Protein AF-0000000084697204 (afdb_homodimer)

Structure (mmCIF, N/CA/C/O backbone):
data_AF-0000000084697204-model_v1
#
loop_
_entity.id
_entity.type
_entity.pdbx_description
1 polymer NinH
#
loop_
_atom_site.group_PDB
_atom_site.id
_atom_site.type_symbol
_atom_site.label_atom_id
_atom_site.label_alt_id
_atom_site.label_comp_id
_atom_site.label_asym_id
_atom_site.label_entity_id
_atom_site.label_seq_id
_atom_site.pdbx_PDB_ins_code
_atom_site.Cartn_x
_atom_site.Cartn_y
_atom_site.Cartn_z
_atom_site.occupancy
_atom_site.B_iso_or_equiv
_atom_site.auth_seq_id
_atom_site.auth_comp_id
_atom_site.auth_asym_id
_atom_site.auth_atom_id
_atom_site.pdbx_PDB_model_num
ATOM 1 N N . MET A 1 1 ? 11.547 7.5 -13.594 1 70.19 1 MET A N 1
ATOM 2 C CA . MET A 1 1 ? 10.836 6.363 -14.164 1 70.19 1 MET A CA 1
ATOM 3 C C . MET A 1 1 ? 9.406 6.293 -13.625 1 70.19 1 MET A C 1
ATOM 5 O O . MET A 1 1 ? 9.164 6.648 -12.469 1 70.19 1 MET A O 1
ATOM 9 N N . LYS A 1 2 ? 8.383 5.957 -14.352 1 87.81 2 LYS A N 1
ATOM 10 C CA . LYS A 1 2 ? 6.977 5.879 -13.953 1 87.81 2 LYS A CA 1
ATOM 11 C C . LYS A 1 2 ? 6.715 4.637 -13.109 1 87.81 2 LYS A C 1
ATOM 13 O O . LYS A 1 2 ? 7.172 3.543 -13.445 1 87.81 2 LYS A O 1
ATOM 18 N N . PRO A 1 3 ? 6.082 4.863 -12.07 1 93.44 3 PRO A N 1
ATOM 19 C CA . PRO A 1 3 ? 5.789 3.693 -11.242 1 93.44 3 PRO A CA 1
ATOM 20 C C . PRO A 1 3 ? 4.879 2.686 -11.938 1 93.44 3 PRO A C 1
ATOM 22 O O . PRO A 1 3 ? 4.027 3.072 -12.742 1 93.44 3 PRO A O 1
ATOM 25 N N . GLU A 1 4 ? 5.098 1.443 -11.648 1 95.06 4 GLU A N 1
ATOM 26 C CA . GLU A 1 4 ? 4.188 0.39 -12.086 1 95.06 4 GLU A CA 1
ATOM 27 C C . GLU A 1 4 ? 3.191 0.029 -10.992 1 95.06 4 GLU A C 1
ATOM 29 O O . GLU A 1 4 ? 3.588 -0.323 -9.875 1 95.06 4 GLU A O 1
ATOM 34 N N . ILE A 1 5 ? 1.952 0.135 -11.398 1 96.75 5 ILE A N 1
ATOM 35 C CA . ILE A 1 5 ? 0.89 -0.125 -10.43 1 96.75 5 ILE A CA 1
ATOM 36 C C . ILE A 1 5 ? -0.037 -1.215 -10.969 1 96.75 5 ILE A C 1
ATOM 38 O O . ILE A 1 5 ? -0.491 -1.148 -12.109 1 96.75 5 ILE A O 1
ATOM 42 N N . THR A 1 6 ? -0.27 -2.223 -10.094 1 97.62 6 THR A N 1
ATOM 43 C CA . THR A 1 6 ? -1.181 -3.301 -10.453 1 97.62 6 THR A CA 1
ATOM 44 C C . THR A 1 6 ? -1.816 -3.918 -9.211 1 97.62 6 THR A C 1
ATOM 46 O O . THR A 1 6 ? -1.715 -3.363 -8.117 1 97.62 6 THR A O 1
ATOM 49 N N . SER A 1 7 ? -2.635 -4.98 -9.414 1 98.44 7 SER A N 1
ATOM 50 C CA . SER A 1 7 ? -3.328 -5.68 -8.336 1 98.44 7 SER A CA 1
ATOM 51 C C . SER A 1 7 ? -3.051 -7.18 -8.383 1 98.44 7 SER A C 1
ATOM 53 O O . SER A 1 7 ? -2.602 -7.699 -9.406 1 98.44 7 SER A O 1
ATOM 55 N N . ILE A 1 8 ? -3.326 -7.742 -7.328 1 98.5 8 ILE A N 1
ATOM 56 C CA . ILE A 1 8 ? -3.115 -9.188 -7.242 1 98.5 8 ILE A CA 1
ATOM 57 C C . ILE A 1 8 ? -3.99 -9.898 -8.273 1 98.5 8 ILE A C 1
ATOM 59 O O . ILE A 1 8 ? -3.51 -10.75 -9.016 1 98.5 8 ILE A O 1
ATOM 63 N N . PRO A 1 9 ? -5.246 -9.555 -8.445 1 98.75 9 PRO A N 1
ATOM 64 C CA . PRO A 1 9 ? -6.047 -10.234 -9.469 1 98.75 9 PRO A CA 1
ATOM 65 C C . PRO A 1 9 ? -5.457 -10.094 -10.867 1 98.75 9 PRO A C 1
ATOM 67 O O . PRO A 1 9 ? -5.441 -11.055 -11.641 1 98.75 9 PRO A O 1
ATOM 70 N N . GLU A 1 10 ? -4.93 -8.969 -11.156 1 98.5 10 GLU A N 1
ATOM 71 C CA . GLU A 1 10 ? -4.328 -8.758 -12.469 1 98.5 10 GLU A CA 1
ATOM 72 C C . GLU A 1 10 ? -3.072 -9.602 -12.641 1 98.5 10 GLU A C 1
ATOM 74 O O . GLU A 1 10 ? -2.854 -10.188 -13.711 1 98.5 10 GLU A O 1
ATOM 79 N N . MET A 1 11 ? -2.316 -9.594 -11.617 1 98.44 11 MET A N 1
ATOM 80 C CA . MET A 1 11 ? -1.101 -10.398 -11.672 1 98.44 11 MET A CA 1
ATOM 81 C C . MET A 1 11 ? -1.438 -11.891 -11.766 1 98.44 11 MET A C 1
ATOM 83 O O . MET A 1 11 ? -0.726 -12.648 -12.422 1 98.44 11 MET A O 1
ATOM 87 N N . LEU A 1 12 ? -2.51 -12.234 -11.117 1 98.56 12 LEU A N 1
ATOM 88 C CA . LEU A 1 12 ? -2.936 -13.633 -11.18 1 98.56 12 LEU A CA 1
ATOM 89 C C . LEU A 1 12 ? -3.297 -14.023 -12.609 1 98.56 12 LEU A C 1
ATOM 91 O O . LEU A 1 12 ? -2.998 -15.141 -13.047 1 98.56 12 LEU A O 1
ATOM 95 N N . VAL A 1 13 ? -3.883 -13.172 -13.289 1 98.31 13 VAL A N 1
ATOM 96 C CA . VAL A 1 13 ? -4.223 -13.438 -14.68 1 98.31 13 VAL A CA 1
ATOM 97 C C . VAL A 1 13 ? -2.947 -13.688 -15.484 1 98.31 13 VAL A C 1
ATOM 99 O O . VAL A 1 13 ? -2.885 -14.625 -16.281 1 98.31 13 VAL A O 1
ATOM 102 N N . LYS A 1 14 ? -1.977 -12.891 -15.219 1 97.69 14 LYS A N 1
ATOM 103 C CA . LYS A 1 14 ? -0.703 -13.023 -15.922 1 97.69 14 LYS A CA 1
ATOM 104 C C . LYS A 1 14 ? -0.033 -14.352 -15.594 1 97.69 14 LYS A C 1
ATOM 106 O O . LYS A 1 14 ? 0.719 -14.891 -16.406 1 97.69 14 LYS A O 1
ATOM 111 N N . HIS A 1 15 ? -0.365 -14.852 -14.438 1 98.19 15 HIS A N 1
ATOM 112 C CA . HIS A 1 15 ? 0.211 -16.109 -13.984 1 98.19 15 HIS A CA 1
ATOM 113 C C . HIS A 1 15 ? -0.764 -17.266 -14.195 1 98.19 15 HIS A C 1
ATOM 115 O O . HIS A 1 15 ? -0.622 -18.328 -13.57 1 98.19 15 HIS A O 1
ATOM 121 N N . HIS A 1 16 ? -1.777 -17.031 -14.914 1 97.88 16 HIS A N 1
ATOM 122 C CA . HIS A 1 16 ? -2.77 -18.047 -15.258 1 97.88 16 HIS A CA 1
ATOM 123 C C . HIS A 1 16 ? -3.389 -18.656 -14.008 1 97.88 16 HIS A C 1
ATOM 125 O O . HIS A 1 16 ? -3.572 -19.875 -13.938 1 97.88 16 HIS A O 1
ATOM 131 N N . GLY A 1 17 ? -3.566 -17.875 -13.008 1 97.94 17 GLY A N 1
ATOM 132 C CA . GLY A 1 17 ? -4.258 -18.312 -11.805 1 97.94 17 GLY A CA 1
ATOM 133 C C . GLY A 1 17 ? -3.359 -19.047 -10.836 1 97.94 17 GLY A C 1
ATOM 134 O O . GLY A 1 17 ? -3.824 -19.547 -9.805 1 97.94 17 GLY A O 1
ATOM 135 N N . ASN A 1 18 ? -2.035 -19.078 -11.086 1 98.44 18 ASN A N 1
ATOM 136 C CA . ASN A 1 18 ? -1.106 -19.797 -10.211 1 98.44 18 ASN A CA 1
ATOM 137 C C . ASN A 1 18 ? -0.69 -18.938 -9.016 1 98.44 18 ASN A C 1
ATOM 139 O O . ASN A 1 18 ? 0.267 -18.172 -9.102 1 98.44 18 ASN A O 1
ATOM 143 N N . MET A 1 19 ? -1.244 -19.219 -7.91 1 98.25 19 MET A N 1
ATOM 144 C CA . MET A 1 19 ? -1.037 -18.438 -6.699 1 98.25 19 MET A CA 1
ATOM 145 C C . MET A 1 19 ? 0.367 -18.656 -6.141 1 98.25 19 MET A C 1
ATOM 147 O O . MET A 1 19 ? 0.994 -17.719 -5.645 1 98.25 19 MET A O 1
ATOM 151 N N . THR A 1 20 ? 0.865 -19.812 -6.285 1 97.88 20 THR A N 1
ATOM 152 C CA . THR A 1 20 ? 2.18 -20.141 -5.754 1 97.88 20 THR A CA 1
ATOM 153 C C . THR A 1 20 ? 3.275 -19.391 -6.5 1 97.88 20 THR A C 1
ATOM 155 O O . THR A 1 20 ? 4.184 -18.828 -5.879 1 97.88 20 THR A O 1
ATOM 158 N N . ALA A 1 21 ? 3.221 -19.312 -7.781 1 98.12 21 ALA A N 1
ATOM 159 C CA . ALA A 1 21 ? 4.199 -18.578 -8.578 1 98.12 21 ALA A CA 1
ATOM 160 C C . ALA A 1 21 ? 4.16 -17.078 -8.266 1 98.12 21 ALA A C 1
ATOM 162 O O . ALA A 1 21 ? 5.203 -16.438 -8.141 1 98.12 21 ALA A O 1
ATOM 163 N N . LEU A 1 22 ? 2.959 -16.578 -8.078 1 98.25 22 LEU A N 1
ATOM 164 C CA . LEU A 1 22 ? 2.811 -15.156 -7.785 1 98.25 22 LEU A CA 1
ATOM 165 C C . LEU A 1 22 ? 3.357 -14.828 -6.398 1 98.25 22 LEU A C 1
ATOM 167 O O . LEU A 1 22 ? 4.066 -13.828 -6.227 1 98.25 22 LEU A O 1
ATOM 171 N N . ALA A 1 23 ? 3.082 -15.625 -5.473 1 97.38 23 ALA A N 1
ATOM 172 C CA . ALA A 1 23 ? 3.588 -15.43 -4.117 1 97.38 23 ALA A CA 1
ATOM 173 C C . ALA A 1 23 ? 5.113 -15.383 -4.098 1 97.38 23 ALA A C 1
ATOM 175 O O . ALA A 1 23 ? 5.707 -14.523 -3.441 1 97.38 23 ALA A O 1
ATOM 176 N N . SER A 1 24 ? 5.641 -16.266 -4.867 1 96.88 24 SER A N 1
ATOM 177 C CA . SER A 1 24 ? 7.098 -16.312 -4.953 1 96.88 24 SER A CA 1
ATOM 178 C C . SER A 1 24 ? 7.66 -15.055 -5.598 1 96.88 24 SER A C 1
ATOM 180 O O . SER A 1 24 ? 8.656 -14.508 -5.125 1 96.88 24 SER A O 1
ATOM 182 N N . GLU A 1 25 ? 7.051 -14.602 -6.59 1 96.75 25 GLU A N 1
ATOM 183 C CA . GLU A 1 25 ? 7.504 -13.398 -7.277 1 96.75 25 GLU A CA 1
ATOM 184 C C . GLU A 1 25 ? 7.461 -12.188 -6.352 1 96.75 25 GLU A C 1
ATOM 186 O O . GLU A 1 25 ? 8.383 -11.367 -6.344 1 96.75 25 GLU A O 1
ATOM 191 N N . LEU A 1 26 ? 6.434 -12.148 -5.602 1 96.5 26 LEU A N 1
ATOM 192 C CA . LEU A 1 26 ? 6.219 -10.984 -4.746 1 96.5 26 LEU A CA 1
ATOM 193 C C . LEU A 1 26 ? 6.918 -11.156 -3.404 1 96.5 26 LEU A C 1
ATOM 195 O O . LEU A 1 26 ? 7.027 -10.203 -2.627 1 96.5 26 LEU A O 1
ATOM 199 N N . GLY A 1 27 ? 7.348 -12.398 -3.105 1 95.44 27 GLY A N 1
ATOM 200 C CA . GLY A 1 27 ? 7.965 -12.664 -1.813 1 95.44 27 GLY A CA 1
ATOM 201 C C . GLY A 1 27 ? 6.965 -12.672 -0.669 1 95.44 27 GLY A C 1
ATOM 202 O O . GLY A 1 27 ? 7.262 -12.188 0.423 1 95.44 27 GLY A O 1
ATOM 203 N N . ILE A 1 28 ? 5.754 -13.148 -0.937 1 95.62 28 ILE A N 1
ATOM 204 C CA . ILE A 1 28 ? 4.711 -13.188 0.083 1 95.62 28 ILE A CA 1
ATOM 205 C C . ILE A 1 28 ? 4.156 -14.609 0.194 1 95.62 28 ILE A C 1
ATOM 207 O O . ILE A 1 28 ? 4.566 -15.5 -0.553 1 95.62 28 ILE A O 1
ATOM 211 N N . ASN A 1 29 ? 3.193 -14.797 1.132 1 94.5 29 ASN A N 1
ATOM 212 C CA . ASN A 1 29 ? 2.535 -16.094 1.281 1 94.5 29 ASN A CA 1
ATOM 213 C C . ASN A 1 29 ? 1.361 -16.234 0.318 1 94.5 29 ASN A C 1
ATOM 215 O O . ASN A 1 29 ? 0.677 -15.258 0.014 1 94.5 29 ASN A O 1
ATOM 219 N N . ARG A 1 30 ? 1.128 -17.422 -0.049 1 96.06 30 ARG A N 1
ATOM 220 C CA . ARG A 1 30 ? -0.019 -17.719 -0.9 1 96.06 30 ARG A CA 1
ATOM 221 C C . ARG A 1 30 ? -1.318 -17.266 -0.247 1 96.06 30 ARG A C 1
ATOM 223 O O . ARG A 1 30 ? -2.238 -16.812 -0.933 1 96.06 30 ARG A O 1
ATOM 230 N N . HIS A 1 31 ? -1.322 -17.375 1.082 1 96.12 31 HIS A N 1
ATOM 231 C CA . HIS A 1 31 ? -2.508 -16.953 1.813 1 96.12 31 HIS A CA 1
ATOM 232 C C . HIS A 1 31 ? -2.779 -15.469 1.598 1 96.12 31 HIS A C 1
ATOM 234 O O . HIS A 1 31 ? -3.936 -15.047 1.509 1 96.12 31 HIS A O 1
ATOM 240 N N . THR A 1 32 ? -1.706 -14.766 1.497 1 96.44 32 THR A N 1
ATOM 241 C CA . THR A 1 32 ? -1.854 -13.336 1.234 1 96.44 32 THR A CA 1
ATOM 242 C C . THR A 1 32 ? -2.41 -13.102 -0.167 1 96.44 32 THR A C 1
ATOM 244 O O . THR A 1 32 ? -3.256 -12.227 -0.365 1 96.44 32 THR A O 1
ATOM 247 N N . VAL A 1 33 ? -1.975 -13.828 -1.132 1 97.81 33 VAL A N 1
ATOM 248 C CA . VAL A 1 33 ? -2.527 -13.758 -2.48 1 97.81 33 VAL A CA 1
ATOM 249 C C . VAL A 1 33 ? -4.027 -14.039 -2.439 1 97.81 33 VAL A C 1
ATOM 251 O O . VAL A 1 33 ? -4.82 -13.305 -3.033 1 97.81 33 VAL A O 1
ATOM 254 N N . ARG A 1 34 ? -4.402 -15.062 -1.754 1 97.56 34 ARG A N 1
ATOM 255 C CA . ARG A 1 34 ? -5.805 -15.453 -1.656 1 97.56 34 ARG A CA 1
ATOM 256 C C . ARG A 1 34 ? -6.641 -14.352 -1.025 1 97.56 34 ARG A C 1
ATOM 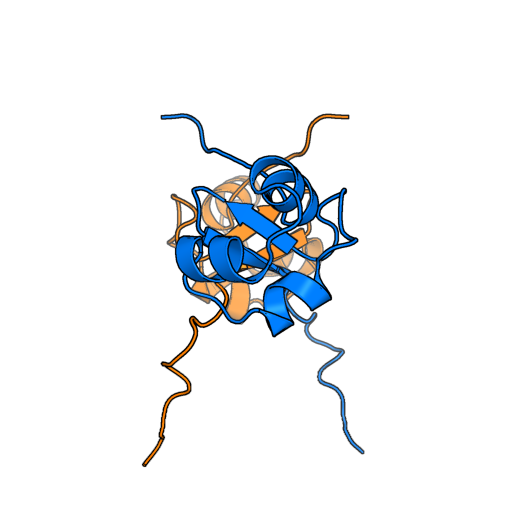258 O O . ARG A 1 34 ? -7.766 -14.094 -1.457 1 97.56 34 ARG A O 1
ATOM 265 N N . LYS A 1 35 ? -6.121 -13.773 -0.072 1 96.94 35 LYS A N 1
ATOM 266 C CA . LYS A 1 35 ? -6.812 -12.719 0.66 1 96.94 35 LYS A CA 1
ATOM 267 C C . LYS A 1 35 ? -7.246 -11.594 -0.276 1 96.94 35 LYS A C 1
ATOM 269 O O . LYS A 1 35 ? -8.32 -11.016 -0.103 1 96.94 35 LYS A O 1
ATOM 274 N N . PHE A 1 36 ? -6.43 -11.328 -1.244 1 97.88 36 PHE A N 1
ATOM 275 C CA . PHE A 1 36 ? -6.664 -10.133 -2.045 1 97.88 36 PHE A CA 1
ATOM 276 C C . PHE A 1 36 ? -7.055 -10.508 -3.471 1 97.88 36 PHE A C 1
ATOM 278 O O . PHE A 1 36 ? -7.086 -9.648 -4.355 1 97.88 36 PHE A O 1
ATOM 285 N N . HIS A 1 37 ? -7.387 -11.773 -3.785 1 98.38 37 HIS A N 1
ATOM 286 C CA . HIS A 1 37 ? -7.539 -12.305 -5.137 1 98.38 37 HIS A CA 1
ATOM 287 C C . HIS A 1 37 ? -8.781 -11.734 -5.816 1 98.38 37 HIS A C 1
ATOM 289 O O . HIS A 1 37 ? -8.898 -11.773 -7.043 1 98.38 37 HIS A O 1
ATOM 295 N N . ARG A 1 38 ? -9.633 -11.109 -5.031 1 98 38 ARG A N 1
ATOM 296 C CA . ARG A 1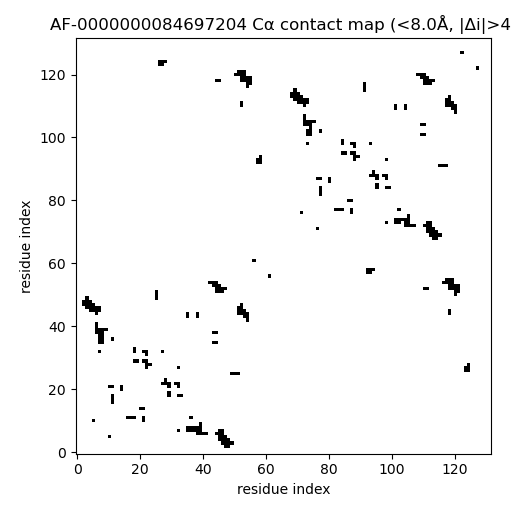 38 ? -10.828 -10.539 -5.645 1 98 38 ARG A CA 1
ATOM 297 C C . ARG A 1 38 ? -10.789 -9.016 -5.625 1 98 38 ARG A C 1
ATOM 299 O O . ARG A 1 38 ? -11.703 -8.359 -6.125 1 98 38 ARG A O 1
ATOM 306 N N . ASP A 1 39 ? -9.758 -8.375 -5.098 1 98.06 39 ASP A N 1
ATOM 307 C CA . ASP A 1 39 ? -9.641 -6.922 -4.969 1 98.06 39 ASP A CA 1
ATOM 308 C C . ASP A 1 39 ? -9.094 -6.301 -6.254 1 98.06 39 ASP A C 1
ATOM 310 O O . ASP A 1 39 ? -7.984 -5.77 -6.266 1 98.06 39 ASP A O 1
ATOM 314 N N . THR A 1 40 ? -9.914 -6.211 -7.285 1 96.81 40 THR A N 1
ATOM 315 C CA . THR A 1 40 ? -9.508 -5.75 -8.609 1 96.81 40 THR A CA 1
ATOM 316 C C . THR A 1 40 ? -9.336 -4.234 -8.625 1 96.81 40 THR A C 1
ATOM 318 O O . THR A 1 40 ? -8.617 -3.693 -9.469 1 96.81 40 THR A O 1
ATOM 321 N N . ARG A 1 41 ? -9.984 -3.578 -7.66 1 95.38 41 ARG A N 1
ATOM 322 C CA . ARG A 1 41 ? -9.992 -2.119 -7.699 1 95.38 41 ARG A CA 1
ATOM 323 C C . ARG A 1 41 ? -9 -1.54 -6.699 1 95.38 41 ARG A C 1
ATOM 325 O O . ARG A 1 41 ? -9.023 -0.34 -6.418 1 95.38 41 ARG A O 1
ATOM 332 N N . CYS A 1 42 ? -8.219 -2.33 -6.074 1 97.25 42 CYS A N 1
ATOM 333 C CA . CYS A 1 42 ? -7.164 -1.905 -5.156 1 97.25 42 CYS A CA 1
ATOM 334 C C . CYS A 1 42 ? -7.75 -1.146 -3.971 1 97.25 42 CYS A C 1
ATOM 336 O O . CYS A 1 42 ? -7.207 -0.12 -3.557 1 97.25 42 CYS A O 1
ATOM 338 N N . GLU A 1 43 ? -8.797 -1.684 -3.502 1 96.12 43 GLU A N 1
ATOM 339 C CA . GLU A 1 43 ? -9.414 -1.042 -2.346 1 96.12 43 GLU A CA 1
ATOM 340 C C . GLU A 1 43 ? -8.68 -1.399 -1.057 1 96.12 43 GLU A C 1
ATOM 342 O O . GLU A 1 43 ? -8.617 -0.593 -0.126 1 96.12 43 GLU A O 1
ATOM 347 N N . MET A 1 44 ? -8.125 -2.594 -1.079 1 96.88 44 MET A N 1
ATOM 348 C CA . MET A 1 44 ? -7.523 -3.1 0.149 1 96.88 44 MET A CA 1
ATOM 349 C C . MET A 1 44 ? -6.012 -3.246 -0.007 1 96.88 44 MET A C 1
ATOM 351 O O . MET A 1 44 ? -5.289 -3.355 0.985 1 96.88 44 MET A O 1
ATOM 355 N N . HIS A 1 45 ? -5.586 -3.326 -1.291 1 98.19 45 HIS A N 1
ATOM 356 C CA . HIS A 1 45 ? -4.164 -3.498 -1.558 1 98.19 45 HIS A CA 1
ATOM 357 C C . HIS A 1 45 ? -3.785 -2.928 -2.92 1 98.19 45 HIS A C 1
ATOM 359 O O . HIS A 1 45 ? -4.656 -2.66 -3.75 1 98.19 45 HIS A O 1
ATOM 365 N N . VAL A 1 46 ? -2.469 -2.766 -3.133 1 97.94 46 VAL A N 1
ATOM 366 C CA . VAL A 1 46 ? -1.885 -2.439 -4.43 1 97.94 46 VAL A CA 1
ATOM 367 C C . VAL A 1 46 ? -0.524 -3.119 -4.57 1 97.94 46 VAL A C 1
ATOM 369 O O . VAL A 1 46 ? 0.126 -3.434 -3.57 1 97.94 46 VAL A O 1
ATOM 372 N N . ILE A 1 47 ? -0.191 -3.426 -5.727 1 98.12 47 ILE A N 1
ATOM 373 C CA . ILE A 1 47 ? 1.2 -3.727 -6.047 1 98.12 47 ILE A CA 1
ATOM 374 C C . ILE A 1 47 ? 1.865 -2.498 -6.664 1 98.12 47 ILE A C 1
ATOM 376 O O . ILE A 1 47 ? 1.5 -2.072 -7.762 1 98.12 47 ILE A O 1
ATOM 380 N N . TYR A 1 48 ? 2.795 -1.974 -5.914 1 97.75 48 TYR A N 1
ATOM 381 C CA . TYR A 1 48 ? 3.545 -0.801 -6.352 1 97.75 48 TYR A CA 1
ATOM 382 C C . TYR A 1 48 ? 5.004 -1.154 -6.621 1 97.75 48 TYR A C 1
ATOM 384 O O . TYR A 1 48 ? 5.742 -1.508 -5.699 1 97.75 48 TYR A O 1
ATOM 392 N N . ASN A 1 49 ? 5.344 -1.144 -7.883 1 96.88 49 ASN A N 1
ATOM 393 C CA . ASN A 1 49 ? 6.699 -1.513 -8.281 1 96.88 49 ASN A CA 1
ATOM 394 C C . ASN A 1 49 ? 7.086 -2.887 -7.746 1 96.88 49 ASN A C 1
ATOM 396 O O . ASN A 1 49 ? 8.188 -3.064 -7.215 1 96.88 49 ASN A O 1
ATOM 400 N N . GLY A 1 50 ? 6.176 -3.736 -7.801 1 96.44 50 GLY A N 1
ATOM 401 C CA . GLY A 1 50 ? 6.438 -5.129 -7.469 1 96.44 50 GLY A CA 1
ATOM 402 C C . GLY A 1 50 ? 6.363 -5.41 -5.98 1 96.44 50 GLY A C 1
ATOM 403 O O . GLY A 1 50 ? 6.617 -6.535 -5.543 1 96.44 50 GLY A O 1
ATOM 404 N N . VAL A 1 51 ? 6.008 -4.355 -5.285 1 96.69 51 VAL A N 1
ATOM 405 C CA . VAL A 1 51 ? 5.926 -4.504 -3.836 1 96.69 51 VAL A CA 1
ATOM 406 C C . VAL A 1 51 ? 4.469 -4.445 -3.391 1 96.69 51 VAL A C 1
ATOM 408 O O . VAL A 1 51 ? 3.721 -3.555 -3.803 1 96.69 51 VAL A O 1
ATOM 411 N N . LEU A 1 52 ? 4.098 -5.418 -2.525 1 97.75 52 LEU A N 1
ATOM 412 C CA . LEU A 1 52 ? 2.75 -5.414 -1.967 1 97.75 52 LEU A CA 1
ATOM 413 C C . LEU A 1 52 ? 2.619 -4.363 -0.867 1 97.75 52 LEU A C 1
ATOM 415 O O . LEU A 1 52 ? 3.416 -4.344 0.073 1 97.75 52 LEU A O 1
ATOM 419 N N . MET A 1 53 ? 1.633 -3.475 -1.046 1 97.88 53 MET A N 1
ATOM 420 C CA . MET A 1 53 ? 1.202 -2.541 -0.009 1 97.88 53 MET A CA 1
ATOM 421 C C . MET A 1 53 ? -0.273 -2.742 0.324 1 97.88 53 MET A C 1
ATOM 423 O O . MET A 1 53 ? -1.093 -2.951 -0.572 1 97.88 53 MET A O 1
ATOM 427 N N . THR A 1 54 ? -0.551 -2.715 1.66 1 97.44 54 THR A N 1
ATOM 428 C CA . THR A 1 54 ? -1.915 -3.01 2.086 1 97.44 54 THR A CA 1
ATOM 429 C C . THR A 1 54 ? -2.496 -1.85 2.889 1 97.44 54 THR A C 1
ATOM 431 O O . THR A 1 54 ? -1.752 -1.07 3.488 1 97.44 54 THR A O 1
ATOM 434 N N . LYS A 1 55 ? -3.783 -1.734 2.783 1 96.44 55 LYS A N 1
ATOM 435 C CA . LYS A 1 55 ? -4.488 -0.681 3.51 1 96.44 55 LYS A CA 1
ATOM 436 C C . LYS A 1 55 ? -4.152 -0.722 5 1 96.44 55 LYS A C 1
ATOM 438 O O . LYS A 1 55 ? -4.223 -1.781 5.625 1 96.44 55 LYS A O 1
ATOM 443 N N . SER A 1 56 ? -3.783 0.413 5.527 1 88.62 56 SER A N 1
ATOM 444 C CA . SER A 1 56 ? -3.465 0.531 6.945 1 88.62 56 SER A CA 1
ATOM 445 C C . SER A 1 56 ? -4.73 0.68 7.785 1 88.62 56 SER A C 1
ATOM 447 O O . SER A 1 56 ? -5.715 1.267 7.336 1 88.62 56 SER A O 1
ATOM 449 N N . LYS A 1 57 ? -4.613 -0.009 9.039 1 75.06 57 LYS A N 1
ATOM 450 C CA . LYS A 1 57 ? -5.734 0.136 9.969 1 75.06 57 LYS A CA 1
ATOM 451 C C . LYS A 1 57 ? -5.883 1.584 10.422 1 75.06 57 LYS A C 1
ATOM 453 O O . LYS A 1 57 ? -4.891 2.256 10.711 1 75.06 57 LYS A O 1
ATOM 458 N N . MET A 1 58 ? -6.984 1.974 10.336 1 65.19 58 MET A N 1
ATOM 459 C CA . MET A 1 58 ? -7.301 3.33 10.773 1 65.19 58 MET A CA 1
ATOM 460 C C . MET A 1 58 ? -7.191 3.449 12.289 1 65.19 58 MET A C 1
ATOM 462 O O . MET A 1 58 ? -7.27 2.447 13.008 1 65.19 58 MET A O 1
ATOM 466 N N . LYS A 1 59 ? -6.691 4.535 12.961 1 63.97 59 LYS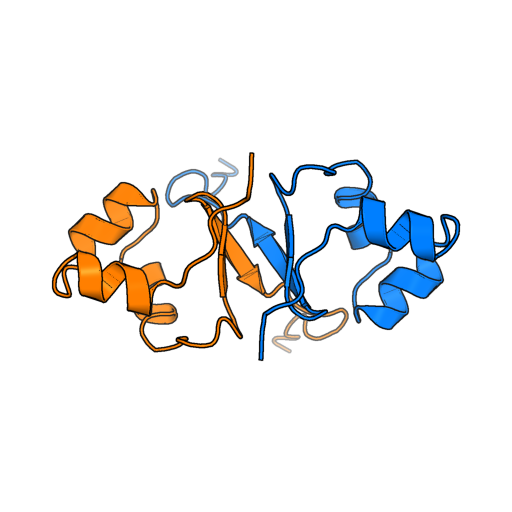 A N 1
ATOM 467 C CA . LYS A 1 59 ? -6.512 4.891 14.367 1 63.97 59 LYS A CA 1
ATOM 468 C C . LYS A 1 59 ? -7.516 4.156 15.25 1 63.97 59 LYS A C 1
ATOM 470 O O . LYS A 1 59 ? -7.164 3.676 16.328 1 63.97 59 LYS A O 1
ATOM 475 N N . GLY A 1 60 ? -8.672 4.023 14.945 1 52.31 60 GLY A N 1
ATOM 476 C CA . GLY A 1 60 ? -9.727 3.625 15.859 1 52.31 60 GLY A CA 1
ATOM 477 C C . GLY A 1 60 ? -10.016 2.135 15.828 1 52.31 60 GLY A C 1
ATOM 478 O O . GLY A 1 60 ? -10.727 1.614 16.688 1 52.31 60 GLY A O 1
ATOM 479 N N . ASN A 1 61 ? -9.758 1.578 14.852 1 43.88 61 ASN A N 1
ATOM 480 C CA . ASN A 1 61 ? -10.211 0.192 14.828 1 43.88 61 ASN A CA 1
ATOM 481 C C . ASN A 1 61 ? -9.164 -0.754 15.398 1 43.88 61 ASN A C 1
ATOM 483 O O . ASN A 1 61 ? -8.656 -1.626 14.695 1 43.88 61 ASN A O 1
ATOM 487 N N . GLN A 1 62 ? -8.281 -0.229 16.109 1 43.38 62 GLN A N 1
ATOM 488 C CA . GLN A 1 62 ? -7.605 -1.291 16.844 1 43.38 62 GLN A CA 1
ATOM 489 C C . GLN A 1 62 ? -8.609 -2.211 17.531 1 43.38 62 GLN A C 1
ATOM 491 O O . GLN A 1 62 ? -9.547 -1.739 18.188 1 43.38 62 GLN A O 1
ATOM 496 N N . GLY A 1 63 ? -8.953 -3.146 16.906 1 37.88 63 GLY A N 1
ATOM 497 C CA . GLY A 1 63 ? -9.828 -4.16 17.469 1 37.88 63 GLY A CA 1
ATOM 498 C C . GLY A 1 63 ? -9.609 -4.379 18.953 1 37.88 63 GLY A C 1
ATOM 499 O O . GLY A 1 63 ? -8.492 -4.656 19.391 1 37.88 63 GLY A O 1
ATOM 500 N N . ARG A 1 64 ? -10.211 -3.625 19.828 1 35.66 64 ARG A N 1
ATOM 501 C CA . ARG A 1 64 ? -10.453 -4.035 21.203 1 35.66 64 ARG A CA 1
ATOM 502 C C . ARG A 1 64 ? -10.984 -5.461 21.266 1 35.66 64 ARG A C 1
ATOM 504 O O . ARG A 1 64 ? -12.078 -5.742 20.766 1 35.66 64 ARG A O 1
ATOM 511 N N . GLY A 1 65 ? -10.234 -6.398 20.938 1 30.48 65 GLY A N 1
ATOM 512 C CA . GLY A 1 65 ? -10.758 -7.57 21.609 1 30.48 65 GLY A CA 1
ATOM 513 C C . GLY A 1 65 ? -11.117 -7.309 23.062 1 30.48 65 GLY A C 1
ATOM 514 O O . GLY A 1 65 ? -10.234 -7.203 23.922 1 30.48 65 GLY A O 1
ATOM 515 N N . ARG A 1 66 ? -11.914 -6.246 23.359 1 23.34 66 ARG A N 1
ATOM 516 C CA . ARG A 1 66 ? -12.625 -6.508 24.609 1 23.34 66 ARG A CA 1
ATOM 517 C C . ARG A 1 66 ? -13.594 -7.68 24.438 1 23.34 66 ARG A C 1
ATOM 519 O O . ARG A 1 66 ? -14.18 -7.867 23.375 1 23.34 66 ARG A O 1
ATOM 526 N N . MET B 1 1 ? -11.953 5.641 -14.195 1 71.25 1 MET B N 1
ATOM 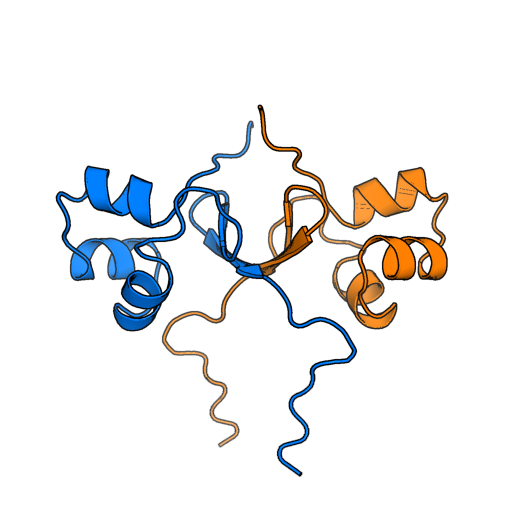527 C CA . MET B 1 1 ? -11.242 6.809 -13.688 1 71.25 1 MET B CA 1
ATOM 528 C C . MET B 1 1 ? -9.805 6.453 -13.305 1 71.25 1 MET B C 1
ATOM 530 O O . MET B 1 1 ? -9.539 5.34 -12.852 1 71.25 1 MET B O 1
ATOM 534 N N . LYS B 1 2 ? -8.781 7.219 -13.531 1 87.81 2 LYS B N 1
ATOM 535 C CA . LYS B 1 2 ? -7.375 6.977 -13.242 1 87.81 2 LYS B CA 1
ATOM 536 C C . LYS B 1 2 ? -7.094 7.121 -11.742 1 87.81 2 LYS B C 1
ATOM 538 O O . LYS B 1 2 ? -7.551 8.078 -11.109 1 87.81 2 LYS B O 1
ATOM 543 N N . PRO B 1 3 ? -6.438 6.191 -11.266 1 93.25 3 PRO B N 1
ATOM 544 C CA . PRO B 1 3 ? -6.125 6.301 -9.844 1 93.25 3 PRO B CA 1
ATOM 545 C C . PRO B 1 3 ? -5.223 7.492 -9.523 1 93.25 3 PRO B C 1
ATOM 547 O O . PRO B 1 3 ? -4.395 7.879 -10.352 1 93.25 3 PRO B O 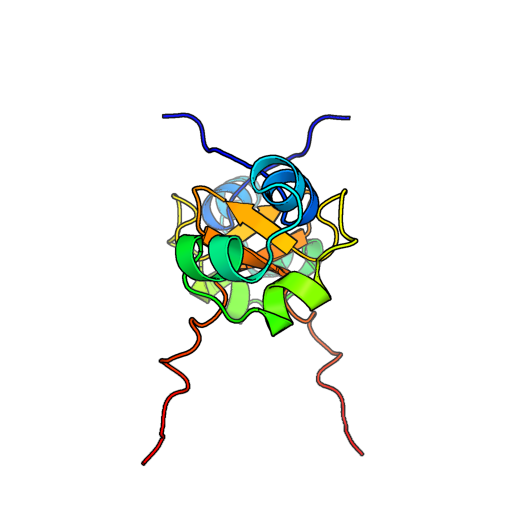1
ATOM 550 N N . GLU B 1 4 ? -5.43 8.055 -8.375 1 94.94 4 GLU B N 1
ATOM 551 C CA . GLU B 1 4 ? -4.52 9.078 -7.855 1 94.94 4 GLU B CA 1
ATOM 552 C C . GLU B 1 4 ? -3.5 8.469 -6.898 1 94.94 4 GLU B C 1
ATOM 554 O O . GLU B 1 4 ? -3.871 7.828 -5.91 1 94.94 4 GLU B O 1
ATOM 559 N N . ILE B 1 5 ? -2.256 8.719 -7.266 1 96.69 5 ILE B N 1
ATOM 560 C CA . ILE B 1 5 ? -1.173 8.148 -6.473 1 96.69 5 ILE B CA 1
ATOM 561 C C . ILE B 1 5 ? -0.246 9.266 -5.988 1 96.69 5 ILE B C 1
ATOM 563 O O . ILE B 1 5 ? 0.188 10.102 -6.777 1 96.69 5 ILE B O 1
ATOM 567 N N . THR B 1 6 ? 0.01 9.234 -4.668 1 97.56 6 THR B N 1
ATOM 568 C CA . THR B 1 6 ? 0.924 10.211 -4.09 1 97.56 6 THR B CA 1
ATOM 569 C C . THR B 1 6 ? 1.591 9.656 -2.836 1 97.56 6 THR B C 1
ATOM 571 O O . THR B 1 6 ? 1.503 8.453 -2.561 1 97.56 6 THR B O 1
ATOM 574 N N . SER B 1 7 ? 2.422 10.484 -2.158 1 98.44 7 SER B N 1
ATOM 575 C CA . SER B 1 7 ? 3.145 10.109 -0.948 1 98.44 7 SER B CA 1
ATOM 576 C C . SER B 1 7 ? 2.881 11.094 0.186 1 98.44 7 SER B C 1
ATOM 578 O O . SER B 1 7 ? 2.416 12.211 -0.051 1 98.44 7 SER B O 1
ATOM 580 N N . ILE B 1 8 ? 3.189 10.648 1.291 1 98.5 8 ILE B N 1
ATOM 581 C CA . ILE B 1 8 ? 2.998 11.5 2.463 1 98.5 8 ILE B CA 1
ATOM 582 C C . ILE B 1 8 ? 3.861 12.75 2.34 1 98.5 8 ILE B C 1
ATOM 584 O O . ILE B 1 8 ? 3.377 13.867 2.543 1 98.5 8 ILE B O 1
ATOM 588 N N . PRO B 1 9 ? 5.113 12.672 1.925 1 98.69 9 PRO B N 1
ATOM 589 C CA . PRO B 1 9 ? 5.898 13.898 1.784 1 98.69 9 PRO B CA 1
ATOM 590 C C . PRO B 1 9 ? 5.281 14.891 0.798 1 98.69 9 PRO B C 1
ATOM 592 O O . PRO B 1 9 ? 5.258 16.094 1.059 1 98.69 9 PRO B O 1
ATOM 595 N N . GLU B 1 10 ? 4.73 14.383 -0.24 1 98.5 10 GLU B N 1
ATOM 596 C CA . GLU B 1 10 ? 4.102 15.258 -1.227 1 98.5 10 GLU B CA 1
ATOM 597 C C . GLU B 1 10 ? 2.852 15.922 -0.658 1 98.5 10 GLU B C 1
ATOM 599 O O . GLU B 1 10 ? 2.617 17.109 -0.883 1 98.5 10 GLU B O 1
ATOM 604 N N . MET B 1 11 ? 2.115 15.133 0.014 1 98.38 11 MET B N 1
ATOM 605 C CA . MET B 1 11 ? 0.906 15.688 0.623 1 98.38 11 MET B CA 1
ATOM 606 C C . MET B 1 11 ? 1.255 16.703 1.705 1 98.38 11 MET B C 1
ATOM 608 O O . MET B 1 11 ? 0.537 17.688 1.895 1 98.38 11 MET B O 1
ATOM 612 N N . LEU B 1 12 ? 2.346 16.438 2.354 1 98.5 12 LEU B N 1
ATOM 613 C CA . LEU B 1 12 ? 2.785 17.375 3.381 1 98.5 12 LEU B CA 1
ATOM 614 C C . LEU B 1 12 ? 3.121 18.719 2.771 1 98.5 12 LEU B C 1
ATOM 616 O O . LEU B 1 12 ? 2.83 19.766 3.363 1 98.5 12 LEU B O 1
ATOM 620 N N . VAL B 1 13 ? 3.684 18.719 1.68 1 98.25 13 VAL B N 1
ATOM 621 C CA . VAL B 1 13 ? 3.996 19.969 0.988 1 98.25 13 VAL B CA 1
ATOM 622 C C . VAL B 1 13 ? 2.709 20.734 0.703 1 98.25 13 VAL B C 1
ATOM 624 O O . VAL B 1 13 ? 2.641 21.938 0.923 1 98.25 13 VAL B O 1
ATOM 627 N N . LYS B 1 14 ? 1.736 20 0.271 1 97.56 14 LYS B N 1
ATOM 628 C CA . LYS B 1 14 ? 0.449 20.609 -0.038 1 97.56 14 LYS B CA 1
ATOM 629 C C . LYS B 1 14 ? -0.198 21.203 1.216 1 97.56 14 LYS B C 1
ATOM 631 O O . LYS B 1 14 ? -0.958 22.172 1.137 1 97.56 14 LYS B O 1
ATOM 636 N N . HIS B 1 15 ? 0.168 20.625 2.324 1 98.12 15 HIS B N 1
ATOM 637 C CA . HIS B 1 15 ? -0.385 21.078 3.598 1 98.12 15 HIS B CA 1
ATOM 638 C C . HIS B 1 15 ? 0.598 21.969 4.34 1 98.12 15 HIS B C 1
ATOM 640 O O . HIS B 1 15 ? 0.48 22.156 5.555 1 98.12 15 HIS B O 1
ATOM 646 N N . HIS B 1 16 ? 1.579 22.406 3.689 1 97.88 16 HIS B N 1
ATOM 647 C CA . HIS B 1 16 ? 2.574 23.312 4.234 1 97.88 16 HIS B CA 1
ATOM 648 C C . HIS B 1 16 ? 3.223 22.75 5.488 1 97.88 16 HIS B C 1
ATOM 650 O O . HIS B 1 16 ? 3.42 23.469 6.473 1 97.88 16 HIS B O 1
ATOM 656 N N . GLY B 1 17 ? 3.422 21.469 5.496 1 97.88 17 GLY B N 1
ATOM 657 C CA . GLY B 1 17 ? 4.141 20.812 6.578 1 97.88 17 GLY B CA 1
ATOM 658 C C . GLY B 1 17 ? 3.27 20.516 7.781 1 97.88 17 GLY B C 1
ATOM 659 O O . GLY B 1 17 ? 3.762 20.047 8.805 1 97.88 17 GLY B O 1
ATOM 660 N N . ASN B 1 18 ? 1.952 20.719 7.684 1 98.44 18 ASN B N 1
ATOM 661 C CA . ASN B 1 18 ? 1.052 20.484 8.805 1 98.44 18 ASN B CA 1
ATOM 662 C C . ASN B 1 18 ? 0.649 19.016 8.914 1 98.44 18 ASN B C 1
ATOM 664 O O . ASN B 1 18 ? -0.317 18.594 8.281 1 98.44 18 ASN B O 1
ATOM 668 N N . MET B 1 19 ? 1.227 18.344 9.836 1 98.25 19 MET B N 1
ATOM 669 C CA . MET B 1 19 ? 1.035 16.906 10 1 98.25 19 MET B CA 1
ATOM 670 C C . MET B 1 19 ? -0.354 16.594 10.547 1 98.25 19 MET B C 1
ATOM 672 O O . MET B 1 19 ? -0.98 15.617 10.156 1 98.25 19 MET B O 1
ATOM 676 N N . THR B 1 20 ? -0.833 17.438 11.352 1 97.81 20 THR B N 1
ATOM 677 C CA . THR B 1 20 ? -2.133 17.234 11.977 1 97.81 20 THR B CA 1
ATOM 678 C C . THR B 1 20 ? -3.252 17.312 10.945 1 97.81 20 THR B C 1
ATOM 680 O O . THR B 1 20 ? -4.152 16.484 10.93 1 97.81 20 THR B O 1
ATOM 683 N N . ALA B 1 21 ? -3.23 18.266 10.078 1 98.06 21 ALA B N 1
ATOM 684 C CA . ALA B 1 21 ? -4.23 18.406 9.023 1 98.06 21 ALA B CA 1
ATOM 685 C C . ALA B 1 21 ? -4.203 17.219 8.07 1 98.06 21 ALA B C 1
ATOM 687 O O . ALA B 1 21 ? -5.254 16.703 7.676 1 98.06 21 ALA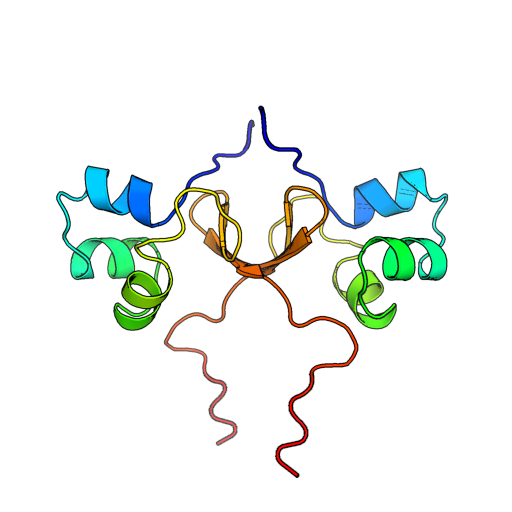 B O 1
ATOM 688 N N . LEU B 1 22 ? -3.014 16.75 7.781 1 98.19 22 LEU B N 1
ATOM 689 C CA . LEU B 1 22 ? -2.877 15.625 6.859 1 98.19 22 LEU B CA 1
ATOM 690 C C . LEU B 1 22 ? -3.395 14.344 7.492 1 98.19 22 LEU B C 1
ATOM 692 O O . LEU B 1 22 ? -4.109 13.57 6.848 1 98.19 22 LEU B O 1
ATOM 696 N N . ALA B 1 23 ? -3.086 14.141 8.695 1 97.38 23 ALA B N 1
ATOM 697 C CA . ALA B 1 23 ? -3.562 12.953 9.414 1 97.38 23 ALA B CA 1
ATOM 698 C C . ALA B 1 23 ? -5.086 12.898 9.422 1 97.38 23 ALA B C 1
ATOM 700 O O . ALA B 1 23 ? -5.676 11.844 9.188 1 97.38 23 ALA B O 1
ATOM 701 N N . SER B 1 24 ? -5.617 14.055 9.633 1 96.94 24 SER B N 1
ATOM 702 C CA . SER B 1 24 ? -7.07 14.148 9.656 1 96.94 24 SER B CA 1
ATOM 703 C C . SER B 1 24 ? -7.664 13.836 8.281 1 96.94 24 SER B C 1
ATOM 705 O O . SER B 1 24 ? -8.656 13.117 8.18 1 96.94 24 SER B O 1
ATOM 707 N N . GLU B 1 25 ? -7.082 14.328 7.281 1 96.69 25 GLU B N 1
ATOM 708 C CA . GLU B 1 25 ? -7.562 14.086 5.922 1 96.69 25 GLU B CA 1
ATOM 709 C C . GLU B 1 25 ? -7.512 12.602 5.57 1 96.69 25 GLU B C 1
ATOM 711 O O . GLU B 1 25 ? -8.445 12.07 4.961 1 96.69 25 GLU B O 1
ATOM 716 N N . LEU B 1 26 ? -6.473 12.016 6 1 96.44 26 LEU B N 1
ATOM 717 C CA . LEU B 1 26 ? -6.25 10.617 5.633 1 96.44 26 LEU B CA 1
ATOM 718 C C . LEU B 1 26 ? -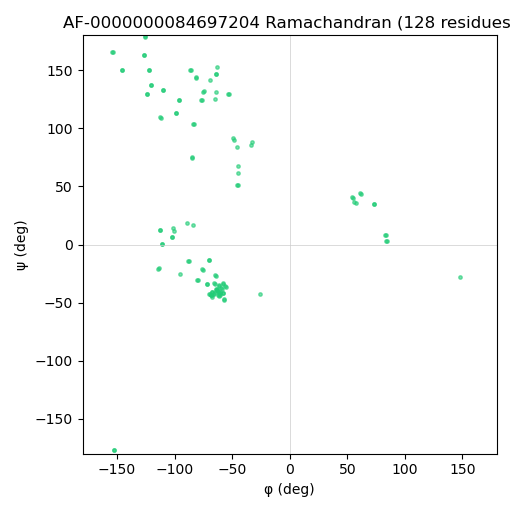6.922 9.68 6.633 1 96.44 26 LEU B C 1
ATOM 720 O O . LEU B 1 26 ? -7.027 8.477 6.391 1 96.44 26 LEU B O 1
ATOM 724 N N . GLY B 1 27 ? -7.332 10.227 7.785 1 95.38 27 GLY B N 1
ATOM 725 C CA . GLY B 1 27 ? -7.914 9.391 8.82 1 95.38 27 GLY B CA 1
ATOM 726 C C . GLY B 1 27 ? -6.895 8.523 9.531 1 95.38 27 GLY B C 1
ATOM 727 O O . GLY B 1 27 ? -7.172 7.363 9.852 1 95.38 27 GLY B O 1
ATOM 728 N N . ILE B 1 28 ? -5.688 9.031 9.711 1 95.56 28 ILE B N 1
ATOM 729 C CA . ILE B 1 28 ? -4.625 8.281 10.367 1 95.56 28 ILE B CA 1
ATOM 730 C C . ILE B 1 28 ? -4.055 9.094 11.531 1 95.56 28 ILE B C 1
ATOM 732 O O . ILE B 1 28 ? -4.477 10.227 11.758 1 95.56 28 ILE B O 1
ATOM 736 N N . ASN B 1 29 ? -3.076 8.508 12.227 1 94.69 29 ASN B N 1
ATOM 737 C CA . ASN B 1 29 ? -2.402 9.219 13.312 1 94.69 29 ASN B CA 1
ATOM 738 C C . ASN B 1 29 ? -1.245 10.062 12.797 1 94.69 29 ASN B C 1
ATOM 740 O O . ASN B 1 29 ? -0.572 9.688 11.836 1 94.69 29 ASN B O 1
ATOM 744 N N . ARG B 1 30 ? -0.999 11.102 13.477 1 96 30 ARG B N 1
ATOM 745 C CA . ARG B 1 30 ? 0.133 11.961 13.141 1 96 30 ARG B CA 1
ATOM 746 C C . ARG B 1 30 ? 1.441 11.18 13.18 1 96 30 ARG B C 1
ATOM 748 O O . ARG B 1 30 ? 2.344 11.43 12.375 1 96 30 ARG B O 1
ATOM 755 N N . HIS B 1 31 ? 1.472 10.219 14.102 1 96.25 31 HIS B N 1
ATOM 756 C CA . HIS B 1 31 ? 2.668 9.398 14.203 1 96.25 31 HIS B CA 1
ATOM 757 C C . HIS B 1 31 ? 2.922 8.625 12.914 1 96.25 31 HIS B C 1
ATOM 759 O O . HIS B 1 31 ? 4.074 8.445 12.508 1 96.25 31 HIS B O 1
ATOM 765 N N . THR B 1 32 ? 1.86 8.242 12.328 1 96.5 32 THR B N 1
ATOM 766 C CA . THR B 1 32 ? 1.991 7.543 11.055 1 96.5 32 THR B CA 1
ATOM 767 C C . THR B 1 32 ? 2.514 8.484 9.977 1 96.5 32 THR B C 1
ATOM 769 O O . THR B 1 32 ? 3.348 8.094 9.156 1 96.5 32 THR B O 1
ATOM 772 N N . VAL B 1 33 ? 2.059 9.695 9.938 1 97.88 33 VAL B N 1
ATOM 773 C CA . VAL B 1 33 ? 2.578 10.703 9.023 1 97.88 33 VAL B CA 1
ATOM 774 C C . VAL B 1 33 ? 4.082 10.867 9.234 1 97.88 33 VAL B C 1
ATOM 776 O O . VAL B 1 33 ? 4.852 10.875 8.273 1 97.88 33 VAL B O 1
ATOM 779 N N . ARG B 1 34 ? 4.473 10.992 10.453 1 97.62 34 ARG B N 1
ATOM 780 C CA . ARG B 1 34 ? 5.883 11.188 10.789 1 97.62 34 ARG B CA 1
ATOM 781 C C . ARG B 1 34 ? 6.723 10.008 10.312 1 97.62 34 ARG B C 1
ATOM 783 O O . ARG B 1 34 ? 7.832 10.188 9.812 1 97.62 34 ARG B O 1
ATOM 790 N N . LYS B 1 35 ? 6.219 8.898 10.492 1 97 35 LYS B N 1
ATOM 791 C CA . LYS B 1 35 ? 6.918 7.668 10.117 1 97 35 LYS B CA 1
ATOM 792 C C . LYS B 1 35 ? 7.32 7.684 8.648 1 97 35 LYS B C 1
ATOM 794 O O . LYS B 1 35 ? 8.398 7.203 8.289 1 97 35 LYS B O 1
ATOM 799 N N . PHE B 1 36 ? 6.477 8.25 7.84 1 97.94 36 PHE B N 1
ATOM 800 C CA . PHE B 1 36 ? 6.684 8.109 6.402 1 97.94 36 PHE B CA 1
ATOM 801 C C . PHE B 1 36 ? 7.047 9.445 5.773 1 97.94 36 PHE B C 1
ATOM 803 O O . PHE B 1 36 ? 7.047 9.586 4.551 1 97.94 36 PHE B O 1
ATOM 810 N N . HIS B 1 37 ? 7.379 10.5 6.551 1 98.38 37 HIS B N 1
ATOM 811 C CA . HIS B 1 37 ? 7.504 11.875 6.098 1 98.38 37 HIS B CA 1
ATOM 812 C C . HIS B 1 37 ? 8.727 12.055 5.199 1 98.38 37 HIS B C 1
ATOM 814 O O . HIS B 1 37 ? 8.812 13.031 4.453 1 98.38 37 HIS B O 1
ATOM 820 N N . ARG B 1 38 ? 9.594 11.055 5.195 1 98.06 38 ARG B N 1
ATOM 821 C CA . ARG B 1 38 ? 10.773 11.18 4.34 1 98.06 38 ARG B CA 1
ATOM 822 C C . ARG B 1 38 ? 10.711 10.188 3.182 1 98.06 38 ARG B C 1
ATOM 824 O O . ARG B 1 38 ? 11.609 10.164 2.334 1 98.06 38 ARG B O 1
ATOM 831 N N . ASP B 1 39 ? 9.695 9.375 3.033 1 98 39 ASP B N 1
ATOM 832 C CA . ASP B 1 39 ? 9.562 8.352 1.999 1 98 39 ASP B CA 1
ATOM 833 C C . ASP B 1 39 ? 8.984 8.945 0.714 1 98 39 ASP B C 1
ATOM 835 O O . ASP B 1 39 ? 7.867 8.617 0.317 1 98 39 ASP B O 1
ATOM 839 N N . THR B 1 40 ? 9.797 9.688 -0.024 1 96.75 40 THR B N 1
ATOM 840 C CA . THR B 1 40 ? 9.359 10.414 -1.21 1 96.75 40 THR B CA 1
ATOM 841 C C . THR B 1 40 ? 9.172 9.469 -2.391 1 96.75 40 THR B C 1
ATOM 843 O O . THR B 1 40 ? 8.438 9.781 -3.332 1 96.75 40 THR B O 1
ATOM 846 N N . ARG B 1 41 ? 9.82 8.32 -2.293 1 95.25 41 ARG B N 1
ATOM 847 C CA . ARG B 1 41 ? 9.812 7.426 -3.447 1 95.25 41 ARG B CA 1
ATOM 848 C C . ARG B 1 41 ? 8.828 6.281 -3.244 1 95.25 41 ARG B C 1
ATOM 850 O O . ARG B 1 41 ? 8.844 5.305 -3.996 1 95.25 41 ARG B O 1
ATOM 857 N N . CYS B 1 42 ? 8.07 6.301 -2.221 1 97.25 42 CYS B N 1
ATOM 858 C CA . CYS B 1 42 ? 7.031 5.316 -1.943 1 97.25 42 CYS B CA 1
ATOM 859 C C . CYS B 1 42 ? 7.625 3.922 -1.791 1 97.25 42 CYS B C 1
ATOM 861 O O . CYS B 1 42 ? 7.082 2.949 -2.312 1 97.25 42 CYS B O 1
ATOM 863 N N . GLU B 1 43 ? 8.68 3.91 -1.085 1 96.19 43 GLU B N 1
ATOM 864 C CA . GLU B 1 43 ? 9.312 2.613 -0.864 1 96.19 43 GLU B CA 1
ATOM 865 C C . GLU B 1 43 ? 8.602 1.838 0.244 1 96.19 43 GLU B C 1
ATOM 867 O O . GLU B 1 43 ? 8.555 0.606 0.21 1 96.19 43 GLU B O 1
ATOM 872 N N . MET B 1 44 ? 8.062 2.602 1.162 1 96.88 44 MET B N 1
ATOM 873 C CA . MET B 1 44 ? 7.492 1.967 2.346 1 96.88 44 MET B CA 1
ATOM 874 C C . MET B 1 44 ? 5.98 2.162 2.391 1 96.88 44 MET B C 1
ATOM 876 O O . MET B 1 44 ? 5.281 1.454 3.117 1 96.88 44 MET B O 1
ATOM 880 N N . HIS B 1 45 ? 5.531 3.186 1.642 1 98.19 45 HIS B N 1
ATOM 881 C CA . HIS B 1 45 ? 4.105 3.486 1.64 1 98.19 45 HIS B CA 1
ATOM 882 C C . HIS B 1 45 ? 3.688 4.18 0.347 1 98.19 45 HIS B C 1
ATOM 884 O O . HIS B 1 45 ? 4.539 4.66 -0.406 1 98.19 45 HIS B O 1
ATOM 890 N N . VAL B 1 46 ? 2.367 4.227 0.122 1 98 46 VAL B N 1
ATOM 891 C CA . VAL B 1 46 ? 1.751 5.02 -0.938 1 98 46 VAL B CA 1
ATOM 892 C C . VAL B 1 46 ? 0.397 5.547 -0.468 1 98 46 VAL B C 1
ATOM 894 O O . VAL B 1 46 ? -0.224 4.969 0.427 1 98 46 VAL B O 1
ATOM 897 N N . ILE B 1 47 ? 0.043 6.637 -0.967 1 98.06 47 ILE B N 1
ATOM 898 C CA . ILE B 1 47 ? -1.352 7.062 -0.909 1 98.06 47 ILE B CA 1
ATOM 899 C C . ILE B 1 47 ? -2.043 6.746 -2.234 1 98.06 47 ILE B C 1
ATOM 901 O O . ILE B 1 47 ? -1.701 7.324 -3.27 1 98.06 47 ILE B O 1
ATOM 905 N N . TYR B 1 48 ? -2.967 5.832 -2.135 1 97.75 48 TYR B N 1
ATOM 906 C CA . TYR B 1 48 ? -3.734 5.414 -3.303 1 97.75 48 TYR B CA 1
ATOM 907 C C . TYR B 1 48 ? -5.195 5.828 -3.17 1 97.75 48 TYR B C 1
ATOM 909 O O . TYR B 1 48 ? -5.914 5.324 -2.305 1 97.75 48 TYR B O 1
ATOM 917 N N . ASN B 1 49 ? -5.555 6.785 -3.979 1 96.88 49 ASN B N 1
ATOM 918 C CA . ASN B 1 49 ? -6.91 7.316 -3.918 1 96.88 49 ASN B CA 1
ATOM 919 C C . ASN B 1 49 ? -7.273 7.77 -2.508 1 96.88 49 ASN B C 1
ATOM 921 O O . ASN B 1 49 ? -8.359 7.461 -2.012 1 96.88 49 ASN B O 1
ATOM 925 N N . GLY B 1 50 ? -6.367 8.375 -1.898 1 96.38 50 GLY B N 1
ATOM 926 C CA . GLY B 1 50 ? -6.609 9 -0.609 1 96.38 50 GLY B CA 1
ATOM 927 C C .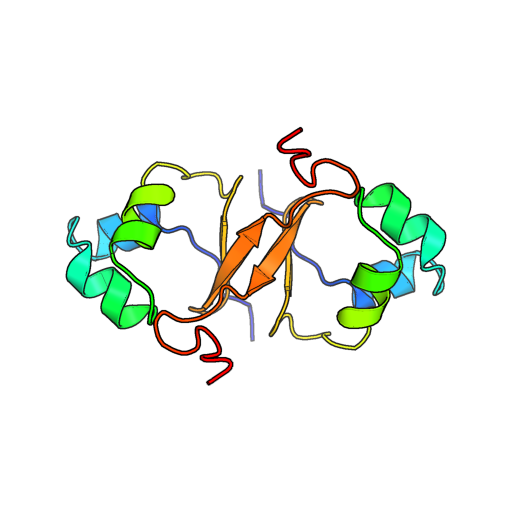 GLY B 1 50 ? -6.504 8.031 0.555 1 96.38 50 GLY B C 1
ATOM 928 O O . GLY B 1 50 ? -6.746 8.406 1.704 1 96.38 50 GLY B O 1
ATOM 929 N N . VAL B 1 51 ? -6.148 6.828 0.17 1 96.69 51 VAL B N 1
ATOM 930 C CA . VAL B 1 51 ? -6.035 5.805 1.205 1 96.69 51 VAL B CA 1
ATOM 931 C C . VAL B 1 51 ? -4.57 5.438 1.41 1 96.69 51 VAL B C 1
ATOM 933 O O . VAL B 1 51 ? -3.844 5.188 0.444 1 96.69 51 VAL B O 1
ATOM 936 N N . LEU B 1 52 ? -4.16 5.395 2.705 1 97.75 52 LEU B N 1
ATOM 937 C CA . LEU B 1 52 ? -2.801 4.969 3.027 1 97.75 52 LEU B CA 1
ATOM 938 C C . LEU B 1 52 ? -2.66 3.455 2.906 1 97.75 52 LEU B C 1
ATOM 940 O O . LEU B 1 52 ? -3.441 2.707 3.498 1 97.75 52 LEU B O 1
ATOM 944 N N . MET B 1 53 ? -1.69 3.035 2.072 1 97.88 53 MET B N 1
ATOM 945 C CA . MET B 1 53 ? -1.244 1.646 1.997 1 97.88 53 MET B CA 1
ATOM 946 C C . MET B 1 53 ? 0.239 1.532 2.332 1 97.88 53 MET B C 1
ATOM 948 O O . MET B 1 53 ? 1.041 2.367 1.912 1 97.88 53 MET B O 1
ATOM 952 N N . THR B 1 54 ? 0.541 0.471 3.15 1 97.44 54 THR B N 1
ATOM 953 C CA . THR B 1 54 ? 1.917 0.344 3.619 1 97.44 54 THR B CA 1
ATOM 954 C C . THR B 1 54 ? 2.504 -1.005 3.213 1 97.44 54 THR B C 1
ATOM 956 O O . THR B 1 54 ? 1.768 -1.972 3.006 1 97.44 54 THR B O 1
ATOM 959 N N . LYS B 1 55 ? 3.785 -0.989 3.018 1 96.5 55 LYS B N 1
ATOM 960 C CA . LYS B 1 55 ? 4.496 -2.211 2.646 1 96.5 55 LYS B CA 1
ATOM 961 C C . LYS B 1 55 ? 4.191 -3.342 3.625 1 96.5 55 LYS B C 1
ATOM 963 O O . LYS B 1 55 ? 4.281 -3.156 4.84 1 96.5 55 LYS B O 1
ATOM 968 N N . SER B 1 56 ? 3.82 -4.473 3.07 1 88.88 56 SER B N 1
ATOM 969 C CA . SER B 1 56 ? 3.529 -5.648 3.883 1 88.88 56 SER B CA 1
ATOM 970 C C . SER B 1 56 ? 4.809 -6.379 4.277 1 88.88 56 SER B C 1
ATOM 972 O O . SER B 1 56 ? 5.785 -6.379 3.525 1 88.88 56 SER B O 1
ATOM 974 N N . LYS B 1 57 ? 4.711 -6.918 5.566 1 75.31 57 LYS B N 1
ATOM 975 C CA . LYS B 1 57 ? 5.852 -7.715 6.016 1 75.31 57 LYS B CA 1
ATOM 976 C C . LYS B 1 57 ? 6.004 -8.977 5.176 1 75.31 57 LYS B C 1
ATOM 978 O O . LYS B 1 57 ? 5.016 -9.641 4.852 1 75.31 57 LYS B O 1
ATOM 983 N N . MET B 1 58 ? 7.129 -9.141 4.648 1 64.81 58 MET B N 1
ATOM 984 C CA . MET B 1 58 ? 7.445 -10.305 3.836 1 64.81 58 MET B CA 1
ATOM 985 C C . MET B 1 58 ? 7.367 -11.586 4.664 1 64.81 58 MET B C 1
ATOM 987 O O . MET B 1 58 ? 7.461 -11.539 5.891 1 64.81 58 MET B O 1
ATOM 991 N N . LYS B 1 59 ? 7.078 -12.656 4.008 1 58.69 59 LYS B N 1
ATOM 992 C CA . LYS B 1 59 ? 7.16 -14.055 4.422 1 58.69 59 LYS B CA 1
ATOM 993 C C . LYS B 1 59 ? 8.484 -14.336 5.129 1 58.69 59 LYS B C 1
ATOM 995 O O . LYS B 1 59 ? 9.555 -14.016 4.613 1 58.69 59 LYS B O 1
ATOM 1000 N N . GLY B 1 60 ? 8.742 -14.094 6.484 1 52.97 60 GLY B N 1
ATOM 1001 C CA . GLY B 1 60 ? 9.836 -14.547 7.332 1 52.97 60 GLY B CA 1
ATOM 1002 C C . GLY B 1 60 ? 10.211 -13.547 8.414 1 52.97 60 GLY B C 1
ATOM 1003 O O . GLY B 1 60 ? 10.992 -13.859 9.312 1 52.97 60 GLY B O 1
ATOM 1004 N N . ASN B 1 61 ? 9.977 -12.414 8.117 1 43.62 61 ASN B N 1
ATOM 1005 C CA . ASN B 1 61 ? 10.469 -11.5 9.148 1 43.62 61 ASN B CA 1
ATOM 1006 C C . ASN B 1 61 ? 9.453 -11.344 10.281 1 43.62 61 ASN B C 1
ATOM 1008 O O . ASN B 1 61 ? 8.93 -10.25 10.5 1 43.62 61 ASN B O 1
ATOM 1012 N N . GLN B 1 62 ? 8.547 -12.211 10.352 1 43.62 62 GLN B N 1
ATOM 1013 C CA . GLN B 1 62 ? 7.938 -12.125 11.672 1 43.62 62 GLN B CA 1
ATOM 1014 C C . GLN B 1 62 ? 9 -12.086 12.766 1 43.62 62 GLN B C 1
ATOM 1016 O O . GLN B 1 62 ? 9.914 -12.914 12.781 1 43.62 62 GLN B O 1
ATOM 1021 N N . GLY B 1 63 ? 9.391 -11 13.086 1 37.53 63 GLY B N 1
ATOM 1022 C CA . GLY B 1 63 ? 10.328 -10.781 14.172 1 37.53 63 GLY B CA 1
ATOM 1023 C C . GLY B 1 63 ? 10.172 -11.773 15.305 1 37.53 63 GLY B C 1
ATOM 1024 O O . GLY B 1 63 ? 9.062 -11.961 15.82 1 37.53 63 GLY B O 1
ATOM 1025 N N . ARG B 1 64 ? 10.828 -12.922 15.289 1 35.41 64 ARG B N 1
ATOM 1026 C CA . ARG B 1 64 ? 11.164 -13.695 16.469 1 35.41 64 ARG B CA 1
ATOM 1027 C C . ARG B 1 64 ? 11.711 -12.797 17.578 1 35.41 64 ARG B C 1
ATOM 1029 O O . ARG B 1 64 ? 12.82 -12.281 17.469 1 35.41 64 ARG B O 1
ATOM 1036 N N . GLY B 1 65 ? 10.984 -11.906 18.047 1 30.31 65 GLY B N 1
ATOM 1037 C CA . GLY B 1 65 ? 11.547 -11.625 19.359 1 30.31 65 GLY B CA 1
ATOM 1038 C C . GLY B 1 65 ? 11.867 -12.875 20.141 1 30.31 65 GLY B C 1
ATOM 1039 O O . GLY B 1 65 ? 10.977 -13.516 20.703 1 30.31 65 GLY B O 1
ATOM 1040 N N . ARG B 1 66 ? 12.617 -13.797 19.5 1 23.17 66 ARG B N 1
ATOM 1041 C CA . ARG B 1 66 ? 13.32 -14.562 20.516 1 23.17 66 ARG B CA 1
ATOM 1042 C C . ARG B 1 66 ? 14.359 -13.703 21.234 1 23.17 66 ARG B C 1
ATOM 1044 O O . ARG B 1 66 ? 14.977 -12.828 20.625 1 23.17 66 ARG B O 1
#

Nearest PDB structures (foldseek):
  3g5g-assembly5_I  TM=6.777E-01  e=6.450E-01  Enterobacter sp. RFL1396
  2eby-assembly1_B  TM=5.632E-01  e=2.501E-01  Escherichia coli
  1r69-assembly1_A  TM=6.480E-01  e=6.901E-01  Phage 434
  2o38-assembly1_A  TM=6.919E-01  e=7.901E-01  Rhodopseudomonas palustris CGA009
  2icp-assembly1_A  TM=6.536E-01  e=1.108E+00  Escherichia coli CFT073

InterPro domains:
  IPR010454 Bacteriophage NinH [PF06322] (5-55)

Sequence (132 aa):
MKPEITSIPEMLVKHHGNMTALASELGINRHTVRKFHRDTRCEMHVIYNGVLMTKSKMKGNQGRGRMKPEITSIPEMLVKHHGNMTALASELGINRHTVRKFHRDTRCEMHVIYNGVLMTKSKMKGNQGRGR

Solvent-accessible surface area (backbone atoms only — not comparable to full-atom values): 7640 Å² total; per-residue (Å²): 133,81,82,47,76,50,27,57,32,58,50,29,58,77,48,72,67,37,51,64,62,51,16,60,72,53,47,41,46,47,67,58,50,61,73,37,46,77,37,73,79,43,78,57,35,38,27,51,69,68,37,55,23,32,52,60,81,43,72,76,66,60,74,67,82,114,133,81,82,48,76,50,27,58,32,59,51,28,58,76,47,72,66,39,51,63,64,49,16,58,73,53,50,42,46,48,66,58,50,60,73,37,47,79,37,73,78,44,79,57,36,37,25,53,70,69,35,55,22,32,53,58,82,46,72,72,66,66,75,67,84,115

Organism: NCBI:txid1124991

Radius of gyration: 15.69 Å; Cα contacts (8 Å, |Δi|>4): 185; chains: 2; bounding box: 26×44×40 Å

pLDDT: mean 88.95, std 19.17, range [23.17, 98.75]

Foldseek 3Di:
DDKDKAFLLVVCVVVVNDLVVLCVQLVHDSVVSVVRNPVRPQPAWMQINSYIDGDDDDPPPPPPPD/DDKDKAFLLVVCVVVVNDLVVLCVQLVHDSVVSVVRNPVRPQPAWMQINSYIDGDDDDDPPPPPPD

Secondary structure (DSSP, 8-state):
-PPPEE-HHHHHHHTTT-HHHHHHHHTS-HHHHHHTTT-TT-SSEEEETTEEEEEPPPTT------/-PPPEE-HHHHHHHTTT-HHHHHHHHTS-HHHHHHTTT-TT-SSEEEETTEEEEEPPPTT-S----